Protein AF-A0A939YBD8-F1 (afdb_monomer_lite)

Structure (mmCIF, N/CA/C/O backbone):
data_AF-A0A939YBD8-F1
#
_entry.id   AF-A0A939YBD8-F1
#
loop_
_atom_site.group_PDB
_atom_site.id
_atom_site.type_symbol
_atom_site.label_atom_id
_atom_site.label_alt_id
_atom_site.label_comp_id
_atom_site.label_asym_id
_atom_site.label_entity_id
_atom_site.label_seq_id
_atom_site.pdbx_PDB_ins_code
_atom_site.Cartn_x
_atom_site.Cartn_y
_atom_site.Cartn_z
_atom_site.occupancy
_atom_site.B_iso_or_equiv
_atom_site.auth_seq_id
_atom_site.auth_comp_id
_atom_site.auth_asym_id
_atom_site.auth_atom_id
_atom_site.pdbx_PDB_model_num
ATOM 1 N N . MET A 1 1 ? 25.861 -13.649 -61.174 1.00 53.97 1 MET A N 1
ATOM 2 C CA . MET A 1 1 ? 25.947 -13.739 -59.699 1.00 53.97 1 MET A CA 1
ATOM 3 C C . MET A 1 1 ? 27.069 -12.819 -59.214 1.00 53.97 1 MET A C 1
ATOM 5 O O . MET A 1 1 ? 28.163 -13.313 -59.012 1.00 53.97 1 MET A O 1
ATOM 9 N N . SER A 1 2 ? 26.862 -11.494 -59.124 1.00 56.91 2 SER A N 1
ATOM 10 C CA . SER A 1 2 ? 27.901 -10.600 -58.549 1.00 56.91 2 SER A CA 1
ATOM 11 C C . SER A 1 2 ? 27.388 -9.247 -58.032 1.00 56.91 2 SER A C 1
ATOM 13 O O . SER A 1 2 ? 27.983 -8.680 -57.128 1.00 56.91 2 SER A O 1
ATOM 15 N N . TYR A 1 3 ? 26.247 -8.744 -58.519 1.00 56.75 3 TYR A N 1
ATOM 16 C CA . TYR A 1 3 ? 25.760 -7.414 -58.110 1.00 56.75 3 TYR A CA 1
ATOM 17 C C . TYR A 1 3 ? 25.140 -7.366 -56.705 1.00 56.75 3 TYR A C 1
ATOM 19 O O . TYR A 1 3 ? 25.235 -6.354 -56.019 1.00 56.75 3 TYR A O 1
ATOM 27 N N . ILE A 1 4 ? 24.527 -8.463 -56.246 1.00 59.53 4 ILE A N 1
ATOM 28 C CA . ILE A 1 4 ? 23.904 -8.536 -54.912 1.00 59.53 4 ILE A CA 1
ATOM 29 C C . ILE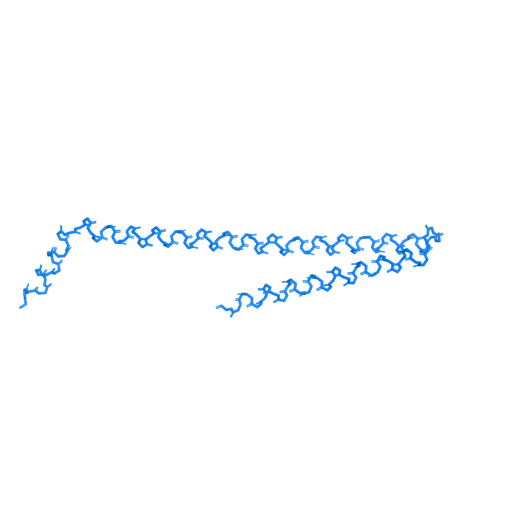 A 1 4 ? 24.983 -8.612 -53.822 1.00 59.53 4 ILE A C 1
ATOM 31 O O . ILE A 1 4 ? 24.854 -7.989 -52.774 1.00 59.53 4 ILE A O 1
ATOM 35 N N . THR A 1 5 ? 26.072 -9.335 -54.090 1.00 58.53 5 THR A N 1
ATOM 36 C CA . THR A 1 5 ? 27.220 -9.485 -53.187 1.00 58.53 5 THR A CA 1
ATOM 37 C C . THR A 1 5 ? 28.071 -8.220 -53.107 1.00 58.53 5 THR A C 1
ATOM 39 O O . THR A 1 5 ? 28.494 -7.860 -52.014 1.00 58.53 5 THR A O 1
ATOM 42 N N . GLU A 1 6 ? 28.266 -7.497 -54.215 1.00 55.78 6 GLU A N 1
ATOM 43 C CA . GLU A 1 6 ? 28.952 -6.195 -54.209 1.00 55.78 6 GLU A CA 1
ATOM 44 C C . GLU A 1 6 ? 28.112 -5.101 -53.541 1.00 55.78 6 GLU A C 1
ATOM 46 O O . GLU A 1 6 ? 28.646 -4.318 -52.760 1.00 55.78 6 GLU A O 1
ATOM 51 N N . ALA A 1 7 ? 26.790 -5.088 -53.748 1.00 57.81 7 ALA A N 1
ATOM 52 C CA . ALA A 1 7 ? 25.897 -4.182 -53.027 1.00 57.81 7 ALA A CA 1
ATOM 53 C C . ALA A 1 7 ? 25.902 -4.465 -51.514 1.00 57.81 7 ALA A C 1
ATOM 55 O O . ALA A 1 7 ? 25.990 -3.531 -50.717 1.00 57.81 7 ALA A O 1
ATOM 56 N N . LEU A 1 8 ? 25.893 -5.743 -51.105 1.00 55.62 8 LEU A N 1
ATOM 57 C CA . LEU A 1 8 ? 26.066 -6.124 -49.700 1.00 55.62 8 LEU A CA 1
ATOM 58 C C . LEU A 1 8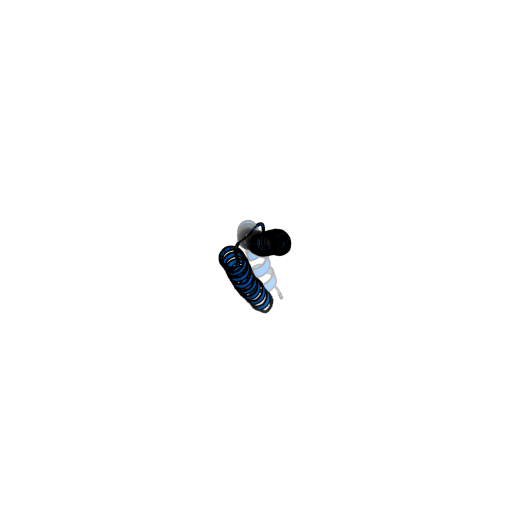 ? 27.428 -5.669 -49.152 1.00 55.62 8 LEU A C 1
ATOM 60 O O . LEU A 1 8 ? 27.488 -5.162 -48.037 1.00 55.62 8 LEU A O 1
ATOM 64 N N . ALA A 1 9 ? 28.506 -5.815 -49.929 1.00 58.09 9 ALA A N 1
ATOM 65 C CA . ALA A 1 9 ? 29.859 -5.429 -49.531 1.00 58.09 9 ALA A CA 1
ATOM 66 C C . ALA A 1 9 ? 30.035 -3.905 -49.402 1.00 58.09 9 ALA A C 1
ATOM 68 O O . ALA A 1 9 ? 30.692 -3.444 -48.472 1.00 58.09 9 ALA A O 1
ATOM 69 N N . VAL A 1 10 ? 29.407 -3.110 -50.274 1.00 56.97 10 VAL A N 1
ATOM 70 C CA . VAL A 1 10 ? 29.401 -1.639 -50.184 1.00 56.97 10 VAL A CA 1
ATOM 71 C C . VAL A 1 10 ? 28.573 -1.170 -48.986 1.00 56.97 10 VAL A C 1
ATOM 73 O O . VAL A 1 10 ? 28.994 -0.264 -48.270 1.00 56.97 10 VAL A O 1
ATOM 76 N N . ILE A 1 11 ? 27.458 -1.834 -48.678 1.00 54.69 11 ILE A N 1
ATOM 77 C CA . ILE A 1 11 ? 26.696 -1.560 -47.451 1.00 54.69 11 ILE A CA 1
ATOM 78 C C . ILE A 1 11 ? 27.532 -1.936 -46.208 1.00 54.69 11 ILE A C 1
ATOM 80 O O . ILE A 1 11 ? 27.606 -1.149 -45.264 1.00 54.69 11 ILE A O 1
ATOM 84 N N . PHE A 1 12 ? 28.268 -3.053 -46.239 1.00 55.34 12 PHE A N 1
ATOM 85 C CA . PHE A 1 12 ? 29.227 -3.447 -45.192 1.00 55.34 12 PHE A CA 1
ATOM 86 C C . PHE A 1 12 ? 30.468 -2.539 -45.090 1.00 55.34 12 PHE A C 1
ATOM 88 O O . PHE A 1 12 ? 31.044 -2.432 -44.007 1.00 55.34 12 PHE A O 1
ATOM 95 N N . SER A 1 13 ? 30.857 -1.839 -46.164 1.00 56.47 13 SER A N 1
ATOM 96 C CA . SER A 1 13 ? 31.932 -0.829 -46.141 1.00 56.47 13 SER A CA 1
ATOM 97 C C . SER A 1 13 ? 31.572 0.388 -45.279 1.00 56.47 13 SER A C 1
ATOM 99 O O . SER A 1 13 ? 32.448 1.068 -44.752 1.00 56.47 13 SER A O 1
ATOM 101 N N . SER A 1 14 ? 30.274 0.590 -45.028 1.00 58.22 14 SER A N 1
ATOM 102 C CA . SER A 1 14 ? 29.753 1.514 -44.021 1.00 58.22 14 SER A CA 1
ATOM 103 C C . SER A 1 14 ? 29.551 0.822 -42.665 1.00 58.22 14 SER A C 1
ATOM 105 O O . SER A 1 14 ? 28.531 0.997 -41.998 1.00 58.22 14 SER A O 1
ATOM 107 N N . SER A 1 15 ? 30.533 0.028 -42.224 1.00 58.34 15 SER A N 1
ATOM 108 C CA . SER A 1 15 ? 30.520 -0.665 -40.923 1.00 58.34 15 SER A CA 1
ATOM 109 C C . SER A 1 15 ? 30.183 0.274 -39.754 1.00 58.34 15 SER A C 1
ATOM 111 O O . SER A 1 15 ? 29.510 -0.128 -38.806 1.00 58.34 15 SER A O 1
ATOM 113 N N . GLY A 1 16 ? 30.552 1.556 -39.867 1.00 59.00 16 GLY A N 1
ATOM 114 C CA . GLY A 1 16 ? 30.172 2.613 -38.930 1.00 59.00 16 GLY A CA 1
ATOM 115 C C . GLY A 1 16 ? 28.679 2.971 -38.934 1.00 59.00 16 GLY A C 1
ATOM 116 O O . GLY A 1 16 ? 28.125 3.240 -37.872 1.00 59.00 16 GLY A O 1
ATOM 117 N N . VAL A 1 17 ? 27.996 2.932 -40.083 1.00 66.50 17 VAL A N 1
ATOM 118 C CA . VAL A 1 17 ? 26.554 3.232 -40.192 1.00 66.50 17 VAL A CA 1
ATOM 119 C C . VAL A 1 17 ? 25.728 2.065 -39.663 1.00 66.50 17 VAL A C 1
ATOM 121 O O . VAL A 1 17 ? 24.827 2.271 -38.854 1.00 66.50 17 VAL A O 1
ATOM 124 N N . ILE A 1 18 ? 26.072 0.830 -40.038 1.00 70.75 18 ILE A N 1
ATOM 125 C CA . ILE A 1 18 ? 25.413 -0.373 -39.505 1.00 70.75 18 ILE A CA 1
ATOM 126 C C . ILE A 1 18 ? 25.661 -0.483 -37.995 1.00 70.75 18 ILE A C 1
ATOM 128 O O . ILE A 1 18 ? 24.723 -0.713 -37.233 1.00 70.75 18 ILE A O 1
ATOM 132 N N . GLY A 1 19 ? 26.895 -0.235 -37.545 1.00 70.31 19 GLY A N 1
ATOM 133 C CA . GLY A 1 19 ? 27.235 -0.171 -36.125 1.00 70.31 19 GLY A CA 1
ATOM 134 C C . GLY A 1 19 ? 26.446 0.906 -35.374 1.00 70.31 19 GLY A C 1
ATOM 135 O O . GLY A 1 19 ? 25.935 0.636 -34.290 1.00 70.31 19 GLY A O 1
ATOM 136 N N . ALA A 1 20 ? 26.263 2.094 -35.961 1.00 77.31 20 ALA A N 1
ATOM 137 C CA . ALA A 1 20 ? 25.460 3.167 -35.375 1.00 77.31 20 ALA A CA 1
ATOM 138 C C . ALA A 1 20 ? 23.964 2.820 -35.304 1.00 77.31 20 ALA A C 1
ATOM 140 O O . ALA A 1 20 ? 23.318 3.114 -34.297 1.00 77.31 20 ALA A O 1
ATOM 141 N N . VAL A 1 21 ? 23.415 2.154 -36.324 1.00 76.12 21 VAL A N 1
ATOM 142 C CA . VAL A 1 21 ? 22.023 1.671 -36.329 1.00 76.12 21 VAL A CA 1
ATOM 143 C C . VAL A 1 21 ? 21.819 0.602 -35.253 1.00 76.12 21 VAL A C 1
ATOM 145 O O . VAL A 1 21 ? 20.872 0.694 -34.471 1.00 76.12 21 VAL A O 1
ATOM 148 N N . ILE A 1 22 ? 22.730 -0.368 -35.144 1.00 77.62 22 ILE A N 1
ATOM 149 C CA . ILE A 1 22 ? 22.685 -1.404 -34.101 1.00 77.62 22 ILE A CA 1
ATOM 150 C C . ILE A 1 22 ? 22.830 -0.774 -32.709 1.00 77.62 22 ILE A C 1
ATOM 152 O O . ILE A 1 22 ? 22.069 -1.111 -31.803 1.00 77.62 22 ILE A O 1
ATOM 156 N N . ALA A 1 23 ? 23.743 0.183 -32.532 1.00 76.06 23 ALA A N 1
ATOM 157 C CA . ALA A 1 23 ? 23.918 0.902 -31.273 1.00 76.06 23 ALA A CA 1
ATOM 158 C C . ALA A 1 23 ? 22.674 1.725 -30.899 1.00 76.06 23 ALA A C 1
ATOM 160 O O . ALA A 1 23 ? 22.283 1.750 -29.732 1.00 76.06 23 ALA A O 1
ATOM 161 N N . ALA A 1 24 ? 22.013 2.362 -31.869 1.00 77.31 24 ALA A N 1
ATOM 162 C CA . ALA A 1 24 ? 20.767 3.091 -31.644 1.00 77.31 24 ALA A CA 1
ATOM 163 C C . ALA A 1 24 ? 19.623 2.151 -31.230 1.00 77.31 24 ALA A C 1
ATOM 165 O O . ALA A 1 24 ? 18.881 2.466 -30.295 1.00 77.31 24 ALA A O 1
ATOM 166 N N . LEU A 1 25 ? 19.513 0.981 -31.867 1.00 75.12 25 LEU A N 1
ATOM 167 C CA . LEU A 1 25 ? 18.546 -0.056 -31.499 1.00 75.12 25 LEU A CA 1
ATOM 168 C C . LEU A 1 25 ? 18.824 -0.624 -30.103 1.00 75.12 25 LEU A C 1
ATOM 170 O O . LEU A 1 25 ? 17.906 -0.687 -29.292 1.00 75.12 25 LEU A O 1
ATOM 174 N N . MET A 1 26 ? 20.081 -0.945 -29.784 1.00 75.81 26 MET A N 1
ATOM 175 C CA . MET A 1 26 ? 20.509 -1.379 -28.448 1.00 75.81 26 MET A CA 1
ATOM 176 C C . MET A 1 26 ? 20.211 -0.319 -27.387 1.00 75.81 26 MET A C 1
ATOM 178 O O . MET A 1 26 ? 19.661 -0.631 -26.336 1.00 75.81 26 MET A O 1
ATOM 182 N N . ARG A 1 27 ? 20.507 0.956 -27.664 1.00 77.44 27 ARG A N 1
ATOM 183 C CA . ARG A 1 27 ? 20.236 2.063 -26.737 1.00 77.44 27 ARG A CA 1
ATOM 184 C C . ARG A 1 27 ? 18.741 2.238 -26.489 1.00 77.44 27 ARG A C 1
ATOM 1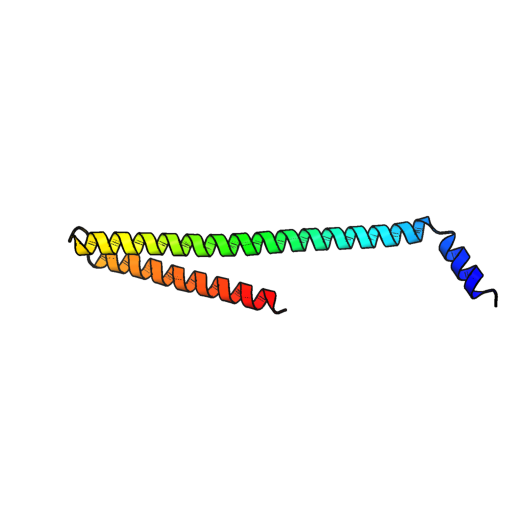86 O O . ARG A 1 27 ? 18.341 2.526 -25.363 1.00 77.44 27 ARG A O 1
ATOM 193 N N . ARG A 1 28 ? 17.914 2.051 -27.519 1.00 76.81 28 ARG A N 1
ATOM 194 C CA . ARG A 1 28 ? 16.453 2.068 -27.391 1.00 76.81 28 ARG A CA 1
ATOM 195 C C . ARG A 1 28 ? 15.941 0.850 -26.620 1.00 76.81 28 ARG A C 1
ATOM 197 O O . ARG A 1 28 ? 15.125 1.018 -25.726 1.00 76.81 28 ARG A O 1
ATOM 204 N N . ALA A 1 29 ? 16.467 -0.339 -26.900 1.00 76.81 29 ALA A N 1
ATOM 205 C CA . ALA A 1 29 ? 16.125 -1.561 -26.180 1.00 76.81 29 ALA A CA 1
ATOM 206 C C . ALA A 1 29 ? 16.504 -1.476 -24.693 1.00 76.81 29 ALA A C 1
ATOM 208 O O . ALA A 1 29 ? 15.698 -1.837 -23.844 1.00 76.81 29 ALA A O 1
ATOM 209 N N . MET A 1 30 ? 17.678 -0.927 -24.363 1.00 78.25 30 MET A N 1
ATOM 210 C CA . MET A 1 30 ? 18.092 -0.705 -22.974 1.00 78.25 30 MET A CA 1
ATOM 211 C C . MET A 1 30 ? 17.215 0.323 -22.259 1.00 78.25 30 MET A C 1
ATOM 213 O O . MET A 1 30 ? 16.883 0.114 -21.098 1.00 78.25 30 MET A O 1
AT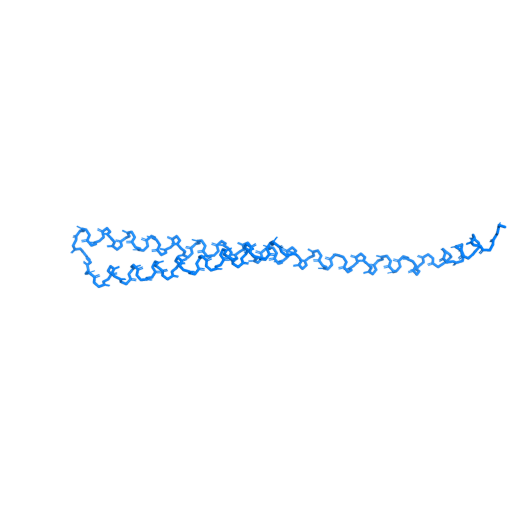OM 217 N N . LYS A 1 31 ? 16.814 1.411 -22.934 1.00 79.75 31 LYS A N 1
ATOM 218 C CA . LYS A 1 31 ? 15.861 2.376 -22.363 1.00 79.75 31 LYS A CA 1
ATOM 219 C C . LYS A 1 31 ? 14.521 1.719 -22.050 1.00 79.75 31 LYS A C 1
ATOM 221 O O . LYS A 1 31 ? 14.054 1.835 -20.927 1.00 79.75 31 LYS A O 1
ATOM 226 N N . ASN A 1 32 ? 13.969 0.968 -22.999 1.00 79.44 32 ASN A N 1
ATOM 227 C CA . ASN A 1 32 ? 12.713 0.253 -22.792 1.00 79.44 32 ASN A CA 1
ATOM 228 C C . ASN A 1 32 ? 12.835 -0.777 -21.656 1.00 79.44 32 ASN A C 1
ATOM 230 O O . ASN A 1 32 ? 11.959 -0.860 -20.807 1.00 79.44 32 ASN A O 1
ATOM 234 N N . ALA A 1 33 ? 13.946 -1.517 -21.588 1.00 75.25 33 ALA A N 1
ATOM 235 C CA . ALA A 1 33 ? 14.190 -2.478 -20.514 1.00 75.25 33 ALA A CA 1
ATOM 236 C C . ALA A 1 33 ? 14.321 -1.805 -19.136 1.00 75.25 33 ALA A C 1
ATOM 238 O O . ALA A 1 33 ? 13.865 -2.359 -18.136 1.00 75.25 33 ALA A O 1
ATOM 239 N N . ALA A 1 34 ? 14.930 -0.617 -19.074 1.00 79.81 34 ALA A N 1
ATOM 240 C CA . ALA A 1 34 ? 15.018 0.170 -17.848 1.00 79.81 34 ALA A CA 1
ATOM 241 C C . ALA A 1 34 ? 13.642 0.700 -17.418 1.00 79.81 34 ALA A C 1
ATOM 243 O O . ALA A 1 34 ? 13.279 0.560 -16.252 1.00 79.81 34 ALA A O 1
ATOM 244 N N . GLU A 1 35 ? 12.856 1.234 -18.355 1.00 81.81 35 GLU A N 1
ATOM 245 C CA . GLU A 1 35 ? 11.488 1.700 -18.102 1.00 81.81 35 GLU A CA 1
ATOM 246 C C . GLU A 1 35 ? 10.577 0.554 -17.640 1.00 81.81 35 GLU A C 1
ATOM 248 O O . GLU A 1 35 ? 9.845 0.710 -16.664 1.00 81.81 35 GLU A O 1
ATOM 253 N N . ASP A 1 36 ? 10.678 -0.626 -18.254 1.00 82.69 36 ASP A N 1
ATOM 254 C CA . ASP A 1 36 ? 9.935 -1.817 -17.832 1.00 82.69 36 ASP A CA 1
ATOM 255 C C . ASP A 1 36 ? 10.361 -2.299 -16.438 1.00 82.69 36 ASP A C 1
ATOM 257 O O . ASP A 1 36 ? 9.518 -2.680 -15.622 1.00 82.69 36 ASP A O 1
ATOM 261 N N . ALA A 1 37 ? 11.661 -2.272 -16.129 1.00 78.81 37 ALA A N 1
ATOM 262 C CA . ALA A 1 37 ? 12.161 -2.631 -14.805 1.00 78.81 37 ALA A CA 1
ATOM 263 C C . ALA A 1 37 ? 11.685 -1.642 -13.729 1.00 78.81 37 ALA A C 1
ATOM 265 O O . ALA A 1 37 ? 11.294 -2.060 -12.636 1.00 78.81 37 ALA A O 1
ATOM 266 N N . GLU A 1 38 ? 11.681 -0.341 -14.028 1.00 82.56 38 GLU A N 1
ATOM 267 C CA . GLU A 1 38 ? 11.115 0.678 -13.144 1.00 82.56 38 GLU A CA 1
ATOM 268 C C . GLU A 1 38 ? 9.609 0.504 -12.968 1.00 82.56 38 GLU A C 1
ATOM 270 O O . GLU A 1 38 ? 9.115 0.599 -11.844 1.00 82.56 38 GLU A O 1
ATOM 275 N N . ARG A 1 39 ? 8.882 0.198 -14.045 1.00 82.12 39 ARG A N 1
ATOM 276 C CA . ARG A 1 39 ? 7.439 -0.034 -13.999 1.00 82.12 39 ARG A CA 1
ATOM 277 C C . ARG A 1 39 ? 7.097 -1.214 -13.096 1.00 82.12 39 ARG A C 1
ATOM 279 O O . ARG A 1 39 ? 6.306 -1.047 -12.175 1.00 82.12 39 ARG A O 1
ATOM 286 N N . ARG A 1 40 ? 7.782 -2.350 -13.265 1.00 78.81 40 ARG A N 1
ATOM 287 C CA . ARG A 1 40 ? 7.619 -3.528 -12.394 1.00 78.81 40 ARG A CA 1
ATOM 288 C C . ARG A 1 40 ? 7.964 -3.230 -10.939 1.00 78.81 40 ARG A C 1
ATOM 290 O O . ARG A 1 40 ? 7.287 -3.713 -10.039 1.00 78.81 40 ARG A O 1
ATOM 297 N N . ARG A 1 41 ? 9.009 -2.431 -10.686 1.00 80.44 41 ARG A N 1
ATOM 298 C CA . ARG A 1 41 ? 9.356 -2.005 -9.320 1.00 80.44 41 ARG A CA 1
ATOM 299 C C . ARG A 1 41 ? 8.257 -1.152 -8.700 1.00 80.44 41 ARG A C 1
ATOM 301 O O . ARG A 1 41 ? 7.925 -1.376 -7.543 1.00 80.44 41 ARG A O 1
ATOM 308 N N . ARG A 1 42 ? 7.694 -0.198 -9.446 1.00 83.88 42 ARG A N 1
ATOM 309 C CA . ARG A 1 42 ? 6.585 0.638 -8.961 1.00 83.88 42 ARG A CA 1
ATOM 310 C C . ARG A 1 42 ? 5.340 -0.195 -8.689 1.00 83.88 42 ARG A C 1
ATOM 312 O O . ARG A 1 42 ? 4.783 -0.071 -7.610 1.00 83.88 42 ARG A O 1
ATOM 319 N N . GLU A 1 43 ? 4.970 -1.085 -9.608 1.00 82.06 43 GLU A N 1
ATOM 320 C CA . GLU A 1 43 ? 3.832 -2.000 -9.441 1.00 82.06 43 GLU A CA 1
ATOM 321 C C . GLU A 1 43 ? 4.001 -2.888 -8.197 1.00 82.06 43 GLU A C 1
ATOM 323 O O . GLU A 1 43 ? 3.080 -3.001 -7.391 1.00 82.06 43 GLU A O 1
ATOM 328 N N . TYR A 1 44 ? 5.201 -3.439 -7.982 1.00 82.25 44 TYR A N 1
ATOM 329 C CA . TYR A 1 44 ? 5.517 -4.224 -6.786 1.00 82.25 44 TYR A CA 1
ATOM 330 C C . TYR A 1 44 ? 5.428 -3.402 -5.493 1.00 82.25 44 TYR A C 1
ATOM 332 O O . TYR A 1 44 ? 4.886 -3.871 -4.494 1.00 82.25 44 TYR A O 1
ATOM 340 N N . VAL A 1 45 ? 5.955 -2.174 -5.496 1.00 85.19 45 VAL A N 1
ATOM 341 C CA . VAL A 1 45 ? 5.891 -1.281 -4.329 1.00 85.19 45 VAL A CA 1
ATOM 342 C C . VAL A 1 45 ? 4.451 -0.865 -4.033 1.00 85.19 45 VAL A C 1
ATOM 344 O O . VAL A 1 45 ? 4.060 -0.874 -2.871 1.00 85.19 45 VAL A O 1
ATOM 347 N N . GLU A 1 46 ? 3.650 -0.545 -5.051 1.00 82.25 46 GLU A N 1
ATOM 348 C CA . GLU A 1 46 ? 2.227 -0.223 -4.889 1.00 82.25 46 GLU A CA 1
ATOM 349 C C . GLU A 1 46 ? 1.443 -1.407 -4.309 1.00 82.25 46 GLU A C 1
ATOM 351 O O . GLU A 1 46 ? 0.635 -1.224 -3.397 1.00 82.25 46 GLU A O 1
ATOM 356 N N . GLU A 1 47 ? 1.714 -2.631 -4.773 1.00 81.25 47 GLU A N 1
ATOM 357 C CA . GLU A 1 47 ? 1.083 -3.830 -4.218 1.00 81.25 47 GLU A CA 1
ATOM 358 C C . GLU A 1 47 ? 1.474 -4.040 -2.747 1.00 81.25 47 GLU A C 1
ATOM 360 O O . GLU A 1 47 ? 0.599 -4.231 -1.900 1.00 81.25 47 GLU A O 1
ATOM 365 N N . GLN A 1 48 ? 2.765 -3.945 -2.421 1.00 85.56 48 GLN A N 1
ATOM 366 C CA . GLN A 1 48 ? 3.259 -4.062 -1.045 1.00 85.56 48 GLN A CA 1
ATOM 367 C C . GLN A 1 48 ? 2.660 -2.993 -0.125 1.00 85.56 48 GLN A C 1
ATOM 369 O O . GLN A 1 48 ? 2.253 -3.304 0.993 1.00 85.56 48 GLN A O 1
ATOM 374 N N . LEU A 1 49 ? 2.551 -1.750 -0.601 1.00 87.00 49 LEU A N 1
ATOM 375 C CA . LEU A 1 49 ? 1.929 -0.663 0.150 1.00 87.00 49 LEU A CA 1
ATOM 376 C C . LEU A 1 49 ? 0.458 -0.979 0.451 1.00 87.00 49 LEU A C 1
ATOM 378 O O . LEU A 1 49 ? 0.029 -0.843 1.592 1.00 87.00 49 LEU A O 1
ATOM 382 N N . SER A 1 50 ? -0.295 -1.459 -0.545 1.00 81.81 50 SER A N 1
ATOM 383 C CA . SER A 1 50 ? -1.710 -1.807 -0.363 1.00 81.81 50 SER A CA 1
ATOM 384 C C . SER A 1 50 ? -1.918 -2.948 0.638 1.00 81.81 50 SER A C 1
ATOM 386 O O . SER A 1 50 ? -2.847 -2.900 1.442 1.00 81.81 50 SER A O 1
ATOM 388 N N . ARG A 1 51 ? -1.021 -3.945 0.644 1.00 84.19 51 ARG A N 1
ATOM 389 C CA . ARG A 1 51 ? -1.026 -5.031 1.634 1.00 84.19 51 ARG A CA 1
ATOM 390 C C . ARG A 1 51 ? -0.712 -4.507 3.031 1.00 84.19 51 ARG A C 1
ATOM 392 O O . ARG A 1 51 ? -1.405 -4.861 3.974 1.00 84.19 51 ARG A O 1
ATOM 399 N N . PHE A 1 52 ? 0.280 -3.626 3.154 1.00 88.06 52 PHE A N 1
ATOM 400 C CA . PHE A 1 52 ? 0.652 -3.039 4.439 1.00 88.06 52 PHE A CA 1
ATOM 401 C C . PHE A 1 52 ? -0.463 -2.164 5.029 1.00 88.06 52 PHE A C 1
ATOM 403 O O . PHE A 1 52 ? -0.735 -2.240 6.223 1.00 88.06 52 PHE A O 1
ATOM 410 N N . GLU A 1 53 ? -1.137 -1.356 4.205 1.00 87.06 53 GLU A N 1
ATOM 411 C CA . GLU A 1 53 ? -2.304 -0.570 4.629 1.00 87.06 53 GLU A CA 1
ATOM 412 C C . GLU A 1 53 ? -3.446 -1.470 5.127 1.00 87.06 53 GLU A C 1
ATOM 414 O O . GLU A 1 53 ? -4.069 -1.167 6.145 1.00 87.06 53 GLU A O 1
ATOM 419 N N . LEU A 1 54 ? -3.693 -2.594 4.445 1.00 89.19 54 LEU A N 1
ATOM 420 C CA . LEU A 1 54 ? -4.694 -3.578 4.854 1.00 89.19 54 LEU A CA 1
ATOM 421 C C . LEU A 1 54 ? -4.327 -4.254 6.182 1.00 89.19 54 LEU A C 1
ATOM 423 O O . LEU A 1 54 ? -5.168 -4.334 7.075 1.00 89.19 54 LEU A O 1
ATOM 427 N N . ASP A 1 55 ? -3.076 -4.695 6.331 1.00 89.62 55 ASP A N 1
ATOM 428 C CA . ASP A 1 55 ? -2.573 -5.298 7.570 1.00 89.62 55 ASP A CA 1
ATOM 429 C C . ASP A 1 55 ? -2.639 -4.307 8.740 1.00 89.62 55 ASP A C 1
ATOM 431 O O . ASP A 1 55 ? -2.981 -4.678 9.866 1.00 89.62 55 ASP A O 1
ATOM 435 N N . HIS A 1 56 ? -2.352 -3.029 8.481 1.00 91.50 56 HIS A N 1
ATOM 436 C CA . HIS A 1 56 ? -2.461 -1.977 9.483 1.00 91.50 56 HIS A CA 1
ATOM 437 C C . HIS A 1 56 ? -3.911 -1.781 9.938 1.00 91.50 56 HIS A C 1
ATOM 439 O O . HIS A 1 56 ? -4.181 -1.849 11.138 1.00 91.50 56 HIS A O 1
ATOM 445 N N . ALA A 1 57 ? -4.849 -1.637 8.998 1.00 89.44 57 ALA A N 1
ATOM 446 C CA . ALA A 1 57 ? -6.270 -1.492 9.308 1.00 89.44 57 ALA A CA 1
ATOM 447 C C . ALA A 1 57 ? -6.849 -2.740 10.006 1.00 89.44 57 ALA A C 1
ATOM 449 O O . ALA A 1 57 ? -7.671 -2.625 10.914 1.00 89.44 57 ALA A O 1
ATOM 450 N N . ALA A 1 58 ? -6.388 -3.941 9.635 1.00 91.75 58 ALA A N 1
ATOM 451 C CA . ALA A 1 58 ? -6.762 -5.186 10.305 1.00 91.75 58 ALA A CA 1
ATOM 452 C C . ALA A 1 58 ? -6.290 -5.207 11.766 1.00 91.75 58 ALA A C 1
ATOM 454 O O . ALA A 1 58 ? -7.051 -5.574 12.662 1.00 91.75 58 ALA A O 1
ATOM 455 N N . ASN A 1 59 ? -5.051 -4.780 12.026 1.00 92.12 59 ASN A N 1
ATOM 456 C CA . ASN A 1 59 ? -4.530 -4.662 13.386 1.00 92.12 59 ASN A CA 1
ATOM 457 C C . ASN A 1 59 ? -5.301 -3.628 14.213 1.00 92.12 59 ASN A C 1
ATOM 459 O O . ASN A 1 59 ? -5.610 -3.899 15.374 1.00 92.12 59 ASN A O 1
ATOM 463 N N . GLU A 1 60 ? -5.636 -2.471 13.640 1.00 91.69 60 GLU A N 1
ATOM 464 C CA . GLU A 1 60 ? -6.462 -1.469 14.323 1.00 91.69 60 GLU A CA 1
ATOM 465 C C . GLU A 1 60 ? -7.829 -2.038 14.715 1.00 91.69 60 GLU A C 1
ATOM 467 O O . GLU A 1 60 ? -8.239 -1.897 15.870 1.00 91.69 60 GLU A O 1
ATOM 472 N N . LEU A 1 61 ? -8.485 -2.765 13.805 1.00 92.44 61 LEU A N 1
ATOM 473 C CA . LEU A 1 61 ? -9.755 -3.433 14.082 1.00 92.44 61 LEU A CA 1
ATOM 474 C C . LEU A 1 61 ? -9.624 -4.489 15.188 1.00 92.44 61 LEU A C 1
ATOM 476 O O . LEU A 1 61 ? -10.442 -4.524 16.106 1.00 92.44 61 LEU A O 1
ATOM 480 N N . LEU A 1 62 ? -8.583 -5.327 15.153 1.00 93.31 62 LEU A N 1
ATOM 481 C CA . LEU A 1 62 ? -8.337 -6.335 16.192 1.00 93.31 62 LEU A CA 1
ATOM 482 C C . LEU A 1 62 ? -8.102 -5.698 17.567 1.00 93.31 62 LEU A C 1
ATOM 484 O O . LEU 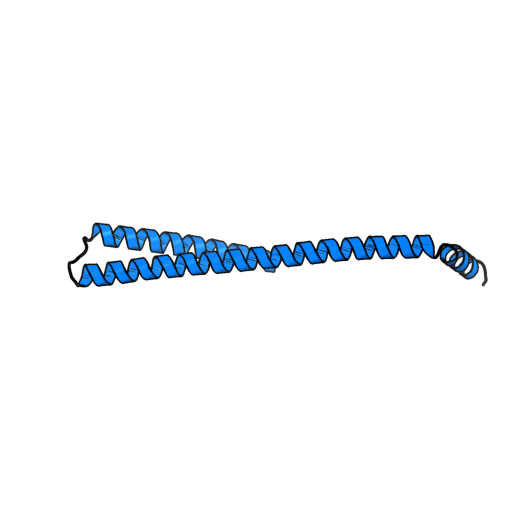A 1 62 ? -8.603 -6.196 18.578 1.00 93.31 62 LEU A O 1
ATOM 488 N N . ILE A 1 63 ? -7.368 -4.584 17.618 1.00 93.50 63 ILE A N 1
ATOM 489 C CA . ILE A 1 63 ? -7.144 -3.831 18.856 1.00 93.50 63 ILE A CA 1
ATOM 490 C C . ILE A 1 63 ? -8.459 -3.225 19.357 1.00 93.50 63 ILE A C 1
ATOM 492 O O . ILE A 1 63 ? -8.745 -3.319 20.554 1.00 93.50 63 ILE A O 1
ATOM 496 N N . ALA A 1 64 ? -9.265 -2.633 18.472 1.00 90.69 64 ALA A N 1
ATOM 497 C CA . ALA A 1 64 ? -10.570 -2.077 18.819 1.00 90.69 64 ALA A CA 1
ATOM 498 C C . ALA A 1 64 ? -11.513 -3.163 19.361 1.00 90.69 64 ALA A C 1
ATOM 500 O O . ALA A 1 64 ? -12.067 -2.998 20.448 1.00 90.69 64 ALA A O 1
ATOM 501 N N . LEU A 1 65 ? -11.593 -4.321 18.697 1.00 92.88 65 LEU A N 1
ATOM 502 C CA . LEU A 1 65 ? -12.358 -5.488 19.155 1.00 92.88 65 LEU A CA 1
ATOM 503 C C . LEU A 1 65 ? -11.894 -5.973 20.532 1.00 92.88 65 LEU A C 1
ATOM 505 O O . LEU A 1 65 ? -12.714 -6.209 21.421 1.00 92.88 65 LEU A O 1
ATOM 509 N N . ALA A 1 66 ? -10.580 -6.079 20.748 1.00 93.06 66 ALA A N 1
ATOM 510 C CA . ALA A 1 66 ? -10.026 -6.489 22.036 1.00 93.06 66 ALA A CA 1
ATOM 511 C C . ALA A 1 66 ? -10.346 -5.483 23.155 1.00 93.06 66 ALA A C 1
ATOM 513 O O . ALA A 1 66 ? -10.615 -5.882 24.292 1.00 93.06 66 ALA A O 1
ATOM 514 N N . ARG A 1 67 ? -10.334 -4.178 22.856 1.00 92.69 67 ARG A N 1
ATOM 515 C CA . ARG A 1 67 ? -10.726 -3.128 23.808 1.00 92.69 67 ARG A CA 1
ATOM 516 C C . ARG A 1 67 ? -12.226 -3.149 24.084 1.00 92.69 67 ARG A C 1
ATOM 518 O O . ARG A 1 67 ? -12.612 -3.054 25.249 1.00 92.69 67 ARG A O 1
ATOM 525 N N . TYR A 1 68 ? -13.053 -3.335 23.060 1.00 91.69 68 TYR A N 1
ATOM 526 C CA . TYR A 1 68 ? -14.506 -3.424 23.188 1.00 91.69 68 TYR A CA 1
ATOM 527 C C . TYR A 1 68 ? -14.922 -4.639 24.028 1.00 91.69 68 TYR A C 1
ATOM 529 O O . TYR A 1 68 ? -15.686 -4.499 24.981 1.00 91.69 68 TYR A O 1
ATOM 537 N N . ALA A 1 69 ? -14.311 -5.806 23.793 1.00 91.00 69 ALA A N 1
ATOM 538 C CA . ALA A 1 69 ? -14.518 -7.008 24.608 1.00 91.00 69 ALA A CA 1
ATOM 539 C C . ALA A 1 69 ? -14.169 -6.793 26.094 1.00 91.00 69 ALA A C 1
ATOM 541 O O . ALA A 1 69 ? -14.765 -7.403 26.980 1.00 91.00 69 ALA A O 1
ATOM 542 N N . ARG A 1 70 ? -13.221 -5.892 26.380 1.00 94.56 70 ARG A N 1
ATOM 543 C CA . ARG A 1 70 ? -12.838 -5.481 27.740 1.00 94.56 70 ARG A CA 1
ATOM 544 C C . ARG A 1 70 ? -13.663 -4.311 28.287 1.00 94.56 70 ARG A C 1
ATOM 546 O O . ARG A 1 70 ? -13.381 -3.863 29.394 1.00 94.56 70 ARG A O 1
ATOM 553 N N . LYS A 1 71 ? -14.666 -3.821 27.547 1.00 91.50 71 LYS A N 1
ATOM 554 C CA . LYS A 1 71 ? -15.467 -2.619 27.860 1.00 91.50 71 LYS A CA 1
ATOM 555 C C . LYS A 1 71 ? -14.626 -1.343 28.023 1.00 91.50 71 LYS A C 1
ATOM 557 O O . LYS A 1 71 ? -14.998 -0.439 28.763 1.00 91.50 71 LYS A O 1
ATOM 562 N N . LEU A 1 72 ? -13.481 -1.283 27.343 1.00 87.31 72 LEU A N 1
ATOM 563 C CA . LEU A 1 72 ? -12.543 -0.152 27.351 1.00 87.31 72 LEU A CA 1
ATOM 564 C C . LEU A 1 72 ? -12.693 0.749 26.116 1.00 87.31 72 LEU A C 1
ATOM 566 O O . LEU A 1 72 ? -11.838 1.593 25.868 1.00 87.31 72 LEU A O 1
ATOM 570 N N . CYS A 1 73 ? -13.720 0.515 25.306 1.00 87.75 73 CYS A N 1
ATOM 571 C CA . CYS A 1 73 ? -13.959 1.181 24.034 1.00 87.75 73 CYS A CA 1
ATOM 572 C C . CYS A 1 73 ? -15.468 1.261 23.804 1.00 87.75 73 CYS A C 1
ATOM 574 O O . CYS A 1 73 ? -16.212 0.368 24.227 1.00 87.75 73 CYS A O 1
ATOM 576 N N . THR A 1 74 ? -15.910 2.350 23.185 1.00 90.06 74 THR A N 1
ATOM 577 C CA . THR A 1 74 ? -17.318 2.555 22.828 1.00 90.06 74 THR A CA 1
ATOM 578 C C . THR A 1 74 ? -17.665 1.834 21.528 1.00 90.06 74 THR A C 1
ATOM 580 O O . THR A 1 74 ? -16.796 1.538 20.713 1.00 90.06 74 THR A O 1
ATOM 583 N N . GLU A 1 75 ? -18.949 1.557 21.314 1.00 90.69 75 GLU A N 1
ATOM 584 C CA . GLU A 1 75 ? -19.425 0.940 20.069 1.00 90.69 75 GLU A CA 1
ATOM 585 C C . GLU A 1 75 ? -19.105 1.807 18.841 1.00 90.69 75 GLU A C 1
ATOM 587 O O . GLU A 1 75 ? -18.645 1.289 17.832 1.00 90.69 75 GLU A O 1
ATOM 592 N N . ALA A 1 76 ? -19.198 3.134 18.973 1.00 90.88 76 ALA A N 1
ATOM 593 C CA . ALA A 1 76 ? -18.846 4.071 17.907 1.00 90.88 76 ALA A CA 1
ATOM 594 C C . ALA A 1 76 ? -17.364 3.986 17.487 1.00 90.88 76 ALA A C 1
ATOM 596 O O . ALA A 1 76 ? -17.039 4.064 16.307 1.00 90.88 76 ALA A O 1
ATOM 597 N N . GLU A 1 77 ? -16.442 3.811 18.438 1.00 86.31 77 GLU A N 1
ATOM 598 C CA . GLU A 1 77 ? -15.015 3.632 18.131 1.00 86.31 77 GLU A CA 1
ATOM 599 C C . GLU A 1 77 ? -14.743 2.301 17.414 1.00 86.31 77 GLU A C 1
ATOM 601 O O . GLU A 1 77 ? -13.855 2.232 16.560 1.00 86.31 77 GLU A O 1
ATOM 606 N N . LEU A 1 78 ? -15.517 1.259 17.731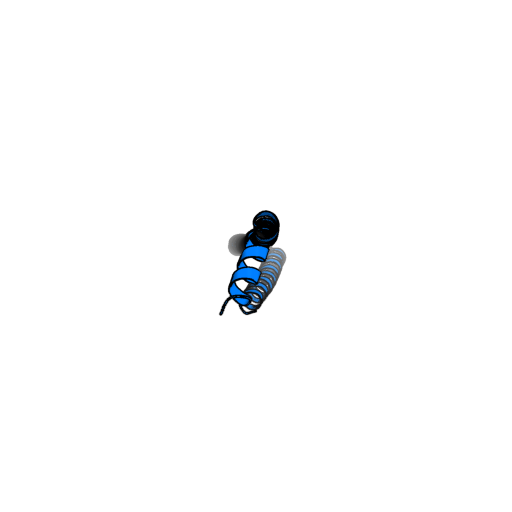 1.00 91.25 78 LEU A N 1
ATOM 607 C CA . LEU A 1 78 ? -15.447 -0.022 17.037 1.00 91.25 78 LEU A CA 1
ATOM 608 C C . LEU A 1 78 ? -15.992 0.084 15.604 1.00 91.25 78 LEU A C 1
ATOM 610 O O . LEU A 1 78 ? -15.333 -0.387 14.678 1.00 91.25 78 LEU A O 1
ATOM 614 N N . GLU A 1 79 ? -17.131 0.752 15.411 1.00 91.88 79 GLU A N 1
ATOM 615 C CA . GLU A 1 79 ? -17.714 1.000 14.084 1.00 91.88 79 GLU A CA 1
ATOM 616 C C . GLU A 1 79 ? -16.766 1.798 13.179 1.00 91.88 79 GLU A C 1
ATOM 618 O O . GLU A 1 79 ? -16.628 1.489 11.996 1.00 91.88 79 GLU A O 1
ATOM 623 N N . ILE A 1 80 ? -16.058 2.795 13.723 1.00 92.62 80 ILE A N 1
ATOM 624 C CA . ILE A 1 80 ? -15.055 3.558 12.962 1.00 92.62 80 ILE A CA 1
ATOM 625 C C . ILE A 1 80 ? -13.906 2.647 12.513 1.00 92.62 80 ILE A C 1
ATOM 627 O O . ILE A 1 80 ? -13.477 2.720 11.359 1.00 92.62 80 ILE A O 1
ATOM 631 N N . ALA A 1 81 ? -13.412 1.775 13.395 1.00 89.94 81 ALA A N 1
ATOM 632 C CA . ALA A 1 81 ? -12.353 0.831 13.044 1.00 89.94 81 ALA A CA 1
ATOM 633 C C . ALA A 1 81 ? -12.817 -0.173 11.972 1.00 89.94 81 ALA A C 1
ATOM 635 O O . ALA A 1 81 ? -12.062 -0.495 11.052 1.00 89.94 81 ALA A O 1
ATOM 636 N N . GLU A 1 82 ? -14.071 -0.627 12.040 1.00 91.81 82 GLU A N 1
ATOM 637 C CA . GLU A 1 82 ? -14.672 -1.508 11.034 1.00 91.81 82 GLU A CA 1
ATOM 638 C C . GLU A 1 82 ? -14.846 -0.801 9.681 1.00 91.81 82 GLU A C 1
ATOM 640 O O . GLU A 1 82 ? -14.497 -1.351 8.631 1.00 91.81 82 GLU A O 1
ATOM 645 N N . ALA A 1 83 ? -15.313 0.449 9.687 1.00 92.38 83 ALA A N 1
ATOM 646 C CA . ALA A 1 83 ? -15.424 1.273 8.486 1.00 92.38 83 ALA A CA 1
ATOM 647 C C . ALA A 1 83 ? -14.052 1.508 7.827 1.00 92.38 83 ALA A C 1
ATOM 649 O O . ALA A 1 83 ? -13.912 1.394 6.607 1.00 92.38 83 ALA A O 1
ATOM 650 N N . ASN A 1 84 ? -13.014 1.767 8.625 1.00 90.44 84 ASN A N 1
ATOM 651 C CA . ASN A 1 84 ? -11.649 1.923 8.122 1.00 90.44 84 ASN A CA 1
ATOM 652 C C . ASN A 1 84 ? -11.111 0.618 7.520 1.00 90.44 84 ASN A C 1
ATOM 654 O O . ASN A 1 84 ? -10.518 0.635 6.439 1.00 90.44 84 ASN A O 1
ATOM 658 N N . TYR A 1 85 ? -11.364 -0.520 8.171 1.00 91.38 85 TYR A N 1
ATOM 659 C CA . TYR A 1 85 ? -10.980 -1.830 7.651 1.00 91.38 85 TYR A CA 1
ATOM 660 C C . TYR A 1 85 ? -11.680 -2.152 6.326 1.00 91.38 85 TYR A C 1
ATOM 662 O O . TYR A 1 85 ? -11.025 -2.511 5.348 1.00 91.38 85 TYR A O 1
ATOM 670 N N . THR A 1 86 ? -12.997 -1.964 6.247 1.00 91.44 86 THR A N 1
ATOM 671 C CA . THR A 1 86 ? -13.760 -2.215 5.013 1.00 91.44 86 THR A CA 1
ATOM 672 C C . THR A 1 86 ? -13.328 -1.295 3.869 1.00 91.44 86 THR A C 1
ATOM 674 O O . THR A 1 86 ? -13.203 -1.747 2.727 1.00 91.44 86 THR A O 1
ATOM 677 N N . ALA A 1 87 ? -13.013 -0.028 4.152 1.00 90.50 87 ALA A N 1
ATOM 678 C CA . ALA A 1 87 ? -12.433 0.882 3.168 1.00 90.50 87 ALA A CA 1
ATOM 679 C C . ALA A 1 87 ? -11.057 0.401 2.667 1.00 90.50 87 ALA A C 1
ATOM 681 O O . ALA A 1 87 ? -10.804 0.422 1.458 1.00 90.50 87 ALA A O 1
ATOM 682 N N . ALA A 1 88 ? -10.191 -0.081 3.565 1.00 89.69 88 ALA A N 1
ATOM 683 C CA . ALA A 1 88 ? -8.882 -0.629 3.211 1.00 89.69 88 ALA A CA 1
ATOM 684 C C . ALA A 1 88 ? -8.994 -1.908 2.361 1.00 89.69 88 ALA A C 1
ATOM 686 O O . ALA A 1 88 ? -8.296 -2.033 1.354 1.00 89.69 88 ALA A O 1
ATOM 687 N N . VAL A 1 89 ? -9.923 -2.813 2.696 1.00 89.88 89 VAL A N 1
ATOM 688 C CA . VAL A 1 89 ? -10.229 -4.020 1.904 1.00 89.88 89 VAL A CA 1
ATOM 689 C C . VAL A 1 89 ? -10.655 -3.647 0.489 1.00 89.88 89 VAL A C 1
ATOM 691 O O . VAL A 1 89 ? -10.082 -4.145 -0.477 1.00 89.88 89 VAL A O 1
ATOM 694 N N . ASN A 1 90 ? -11.596 -2.711 0.348 1.00 88.56 90 ASN A N 1
ATOM 695 C CA . ASN A 1 90 ? -12.062 -2.263 -0.965 1.00 88.56 90 ASN A CA 1
ATOM 696 C C . ASN A 1 90 ? -10.926 -1.653 -1.804 1.00 88.56 90 ASN A C 1
ATOM 698 O O . ASN A 1 90 ? -10.820 -1.919 -3.005 1.00 88.56 90 ASN A O 1
ATOM 702 N N . LYS A 1 91 ? -10.045 -0.864 -1.177 1.00 86.25 91 LYS A N 1
ATOM 703 C CA . LYS A 1 91 ? -8.869 -0.280 -1.836 1.00 86.25 91 LYS A CA 1
ATOM 704 C C . LYS A 1 91 ? -7.879 -1.359 -2.289 1.00 86.25 91 LYS A C 1
ATOM 706 O O . LYS A 1 91 ? -7.398 -1.303 -3.426 1.00 86.25 91 LYS A O 1
ATOM 711 N N . ALA A 1 92 ? -7.597 -2.346 -1.442 1.00 82.81 92 ALA A N 1
ATOM 712 C CA . ALA A 1 92 ? -6.714 -3.461 -1.771 1.00 82.81 92 ALA A CA 1
ATOM 713 C C . ALA A 1 92 ? -7.281 -4.304 -2.925 1.00 82.81 92 ALA A C 1
ATOM 715 O O . ALA A 1 92 ? -6.574 -4.559 -3.900 1.00 82.81 92 ALA A O 1
ATOM 716 N N . ASP A 1 93 ? -8.573 -4.633 -2.891 1.00 83.50 93 ASP A N 1
ATOM 717 C CA . ASP A 1 93 ? -9.259 -5.384 -3.949 1.00 83.50 93 ASP A CA 1
ATOM 718 C C . ASP A 1 93 ? -9.205 -4.672 -5.306 1.00 83.50 93 ASP A C 1
ATOM 720 O O . ASP A 1 93 ? -8.946 -5.295 -6.342 1.00 83.50 93 ASP A O 1
ATOM 724 N N . MET A 1 94 ? -9.419 -3.353 -5.323 1.00 81.38 94 MET A N 1
ATOM 725 C CA . MET A 1 94 ? -9.280 -2.554 -6.543 1.00 81.38 94 MET A CA 1
ATOM 726 C C . MET A 1 94 ? -7.842 -2.556 -7.069 1.00 81.38 94 MET A C 1
ATOM 728 O O . MET A 1 94 ? -7.632 -2.666 -8.280 1.00 81.38 94 MET A O 1
ATOM 732 N N . THR A 1 95 ? -6.859 -2.463 -6.175 1.00 77.88 95 THR A N 1
ATOM 733 C CA . THR A 1 95 ? -5.431 -2.439 -6.528 1.00 77.88 95 THR A CA 1
ATOM 734 C C . THR A 1 95 ? -4.986 -3.787 -7.100 1.00 77.88 95 THR A C 1
ATOM 736 O O . THR A 1 95 ? -4.387 -3.841 -8.176 1.00 77.88 95 THR A O 1
ATOM 739 N N . LEU A 1 96 ? -5.385 -4.891 -6.463 1.00 72.19 96 LEU A N 1
ATOM 740 C CA . LEU A 1 96 ? -5.122 -6.253 -6.933 1.00 72.19 96 LEU A CA 1
ATOM 741 C C . LEU A 1 96 ? -5.785 -6.527 -8.291 1.00 72.19 96 LEU A C 1
ATOM 743 O O . LEU A 1 96 ? -5.139 -7.052 -9.201 1.00 72.19 96 LEU A O 1
ATOM 747 N N . LYS A 1 97 ? -7.048 -6.115 -8.482 1.00 77.31 97 LYS A N 1
ATOM 748 C CA . LYS A 1 97 ? -7.738 -6.239 -9.780 1.00 77.31 97 LYS A CA 1
ATOM 749 C C . LYS A 1 97 ? -7.047 -5.435 -10.881 1.00 77.31 97 LYS A C 1
ATOM 751 O O . LYS A 1 97 ? -6.884 -5.947 -11.989 1.00 77.31 97 LYS A O 1
ATOM 756 N N . LYS A 1 98 ? -6.625 -4.199 -10.597 1.00 75.69 98 LYS A N 1
ATOM 757 C CA . LYS A 1 98 ? -5.905 -3.344 -11.555 1.00 75.69 98 LYS A CA 1
ATOM 758 C C . LYS A 1 98 ? -4.603 -4.006 -12.017 1.00 75.69 98 LYS A C 1
ATOM 760 O O . LYS A 1 98 ? -4.349 -4.063 -13.222 1.00 75.69 98 LYS A O 1
ATOM 765 N N . ASN A 1 99 ? -3.832 -4.564 -11.087 1.00 66.88 99 ASN A N 1
ATOM 766 C CA . ASN A 1 99 ? -2.559 -5.217 -11.394 1.00 66.88 99 ASN A CA 1
ATOM 767 C C . ASN A 1 99 ? -2.758 -6.535 -12.166 1.00 66.88 99 ASN A C 1
ATOM 769 O O . ASN A 1 99 ? -2.043 -6.790 -13.135 1.00 66.88 99 ASN A O 1
ATOM 773 N N . TYR A 1 100 ? -3.793 -7.321 -11.841 1.00 66.44 100 TYR A N 1
ATOM 774 C CA . TYR A 1 100 ? -4.128 -8.542 -12.586 1.00 66.44 100 TYR A CA 1
ATOM 775 C C . TYR A 1 100 ? -4.506 -8.264 -14.052 1.00 66.44 100 TYR A C 1
ATOM 777 O O . TYR A 1 100 ? -4.095 -8.991 -14.956 1.00 66.44 100 TYR A O 1
ATOM 785 N N . VAL A 1 101 ? -5.263 -7.192 -14.313 1.00 66.25 101 VAL A N 1
ATOM 786 C CA . VAL A 1 101 ? -5.634 -6.787 -15.681 1.00 66.25 101 VAL A CA 1
ATOM 787 C C . VAL A 1 101 ? -4.431 -6.230 -16.454 1.00 66.25 101 VAL A C 1
ATOM 789 O O . VAL A 1 101 ? -4.329 -6.474 -17.656 1.00 66.25 101 VAL A O 1
ATOM 792 N N . SER A 1 102 ? -3.508 -5.529 -15.782 1.00 60.50 102 SER A N 1
ATOM 793 C CA . SER A 1 102 ? -2.270 -5.013 -16.392 1.00 60.50 102 SER A CA 1
ATOM 794 C C . SER A 1 102 ? -1.352 -6.140 -16.884 1.00 60.50 102 SER A C 1
ATOM 796 O O . SER A 1 102 ? -0.767 -6.026 -17.954 1.00 60.50 102 SER A O 1
ATOM 798 N N . HIS A 1 103 ? -1.296 -7.268 -16.167 1.00 57.28 103 HIS A N 1
ATOM 799 C CA . HIS A 1 103 ? -0.480 -8.431 -16.539 1.00 57.28 103 HIS A CA 1
ATOM 800 C C . HIS A 1 103 ? -1.040 -9.287 -17.691 1.00 57.28 103 HIS A C 1
ATOM 802 O O . HIS A 1 103 ? -0.340 -10.179 -18.169 1.00 57.28 103 HIS A O 1
ATOM 808 N N . LYS A 1 104 ? -2.287 -9.058 -18.129 1.00 53.12 104 LYS A N 1
ATOM 809 C CA . LYS A 1 104 ? -2.956 -9.862 -19.171 1.00 53.12 104 LYS A CA 1
ATOM 810 C C . LYS A 1 104 ? -2.959 -9.209 -20.564 1.00 53.12 104 LYS A C 1
ATOM 812 O O . LYS A 1 104 ? -3.482 -9.817 -21.496 1.00 53.12 104 LYS A O 1
ATOM 817 N N . LYS A 1 105 ? -2.438 -7.985 -20.693 1.00 46.31 105 LYS A N 1
ATOM 818 C CA . LYS A 1 105 ? -2.272 -7.249 -21.960 1.00 46.31 105 LYS A CA 1
ATOM 819 C C . LYS A 1 105 ? -0.818 -7.266 -22.403 1.00 46.31 105 LYS A C 1
ATOM 821 O O . LYS A 1 105 ? -0.617 -7.284 -23.634 1.00 46.31 105 LYS A O 1
#

pLDDT: mean 78.83, std 12.8, range [46.31, 94.56]

Foldseek 3Di:
DPPVVVVVVVVVVPVVVVVVVVVVVVVVVVVVVVVVVVVVVVLVVLLVVLVVQLVVLVVCLVVQVVCVVVVNHDPVSNVVSVVSNVVSVVVNVVSVVVVVVVVVD

Radius of gyration: 28.86 Å; chains: 1; bounding box: 51×18×88 Å

Secondary structure (DSSP, 8-state):
--HHHHHHHHHHHTHHHHHHHHHHHHHHHHHHHHHHHHHHHHHHHHHHHHHHHHHHHHHHHHHHHHHHHTT-S-HHHHHHHHHHHHHHHHHHHHHHHHHHHHTT-

Sequence (105 aa):
MSYITEALAVIFSSSGVIGAVIAALMRRAMKNAAEDAERRRREYVEEQLSRFELDHAANELLIALARYARKLCTEAELEIAEANYTAAVNKADMTLKKNYVSHKK